Protein AF-A0A9D6GNY9-F1 (afdb_monomer)

Foldseek 3Di:
DDDPPPDPPPPCPDLPPQQFPLLVLLQVLCVVVPNDPVCQLVVLCVQQVHDSVVSVVNNSHDDDDPVSSVSSCVVSVHDPCVSCVDPGDPDCPPPPPPPPPPDDDPPPPDDDDDDDDDDD

Mean predicted aligned error: 15.89 Å

pLDDT: mean 75.23, std 20.98, range [43.06, 97.94]

Solvent-accessible surface area (backbone atoms only — not comparable to full-atom values): 7879 Å² total; per-residue (Å²): 140,84,82,79,81,76,72,81,81,83,76,77,73,73,81,60,97,60,44,33,69,68,26,50,40,50,52,48,52,38,43,79,72,70,39,52,80,91,46,41,29,55,53,47,11,63,66,52,73,49,54,50,70,55,28,45,43,28,54,55,33,44,88,79,56,72,69,43,57,49,39,50,27,58,74,72,74,46,53,66,64,71,62,57,64,63,80,71,77,84,66,76,72,75,73,66,73,83,73,72,74,92,66,94,72,91,78,81,80,82,79,83,85,82,89,78,88,80,88,129

Sequence (120 aa):
MDDALSHPDDDSVPYDAGATWTAACVADLLSRHGVGARHQAAAVAQICAISISQARRKLRGAVWLFNEVLALCRHHGESLDTVFSAEPPATPWRTAPATAPAGHLPATLGLDGLQLPAHV

Secondary structure (DSSP, 8-state):
----------------TT--HHHHHHHHHHHHTT--HHHHHHHHHHHHT--HHHHHHHHTTPPPPHHHHHHHHHHHT--HHHHT-SPPP-------------------------------

Structure (mmCIF, N/CA/C/O backbone):
data_AF-A0A9D6GNY9-F1
#
_entry.id   AF-A0A9D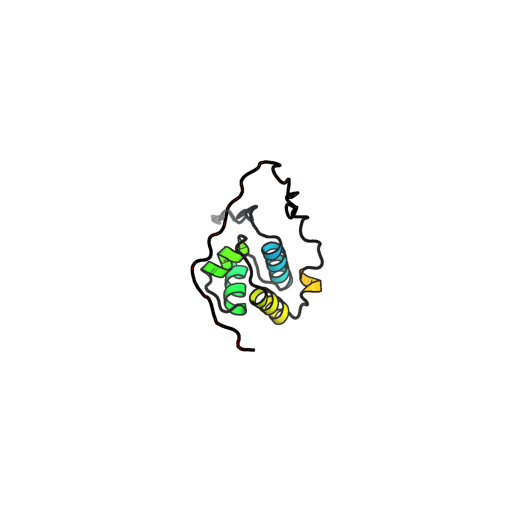6GNY9-F1
#
loop_
_atom_site.group_PDB
_atom_site.id
_atom_site.type_symbol
_atom_site.label_atom_id
_atom_site.label_alt_id
_atom_site.label_comp_id
_atom_site.label_asym_id
_atom_site.label_entity_id
_atom_site.label_seq_id
_atom_site.pdbx_PDB_ins_code
_atom_site.Cartn_x
_atom_site.Cartn_y
_atom_site.Cartn_z
_atom_site.occupancy
_atom_site.B_iso_or_equiv
_atom_site.auth_seq_id
_atom_site.auth_comp_id
_atom_site.auth_asym_id
_atom_site.auth_atom_id
_atom_site.pdbx_PDB_model_num
ATOM 1 N N . MET A 1 1 ? -3.172 16.802 -44.978 1.00 43.06 1 MET A N 1
ATOM 2 C CA . MET A 1 1 ? -2.078 17.642 -44.435 1.00 43.06 1 MET A CA 1
ATOM 3 C C . MET A 1 1 ? -2.075 17.267 -42.976 1.00 43.06 1 MET A C 1
ATOM 5 O O . MET A 1 1 ? -2.779 17.864 -42.177 1.00 43.06 1 MET A O 1
ATOM 9 N N . ASP A 1 2 ? -1.470 16.111 -42.737 1.00 46.94 2 ASP A N 1
ATOM 10 C CA . ASP A 1 2 ? -1.617 15.304 -41.536 1.00 46.94 2 ASP A CA 1
ATOM 11 C C . ASP A 1 2 ? -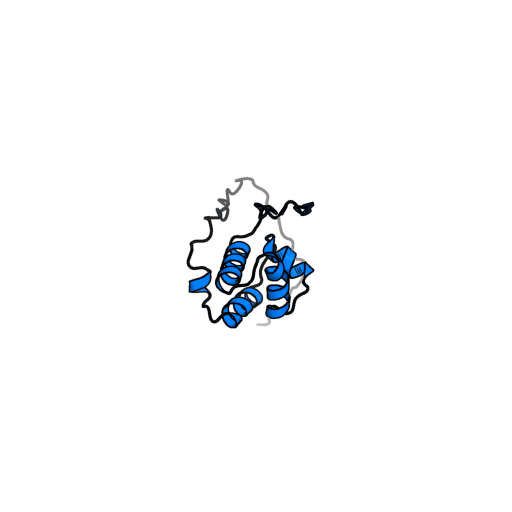0.307 15.419 -40.781 1.00 46.94 2 ASP A C 1
ATOM 13 O O . ASP A 1 2 ? 0.692 14.838 -41.192 1.00 46.94 2 ASP A O 1
ATOM 17 N N . ASP A 1 3 ? -0.312 16.208 -39.715 1.00 45.25 3 ASP A N 1
ATOM 18 C CA . ASP A 1 3 ? 0.788 16.257 -38.760 1.00 45.25 3 ASP A CA 1
ATOM 19 C C . ASP A 1 3 ? 0.203 15.938 -37.382 1.00 45.25 3 ASP A C 1
ATOM 21 O O . ASP A 1 3 ? -0.068 16.796 -36.541 1.00 45.25 3 ASP A O 1
ATOM 25 N N . ALA A 1 4 ? -0.133 14.658 -37.211 1.00 52.56 4 ALA A N 1
ATOM 26 C CA . ALA A 1 4 ? -0.404 14.087 -35.907 1.00 52.56 4 ALA A CA 1
ATOM 27 C C . ALA A 1 4 ? 0.952 13.869 -35.232 1.00 52.56 4 ALA A C 1
ATOM 29 O O . ALA A 1 4 ? 1.648 12.891 -35.503 1.00 52.56 4 ALA A O 1
ATOM 30 N N . LEU A 1 5 ? 1.326 14.822 -34.378 1.00 55.56 5 LEU A N 1
ATOM 31 C CA . LEU A 1 5 ? 2.435 14.725 -33.437 1.00 55.56 5 LEU A CA 1
ATOM 32 C C . LEU A 1 5 ? 2.236 13.494 -32.542 1.00 55.56 5 LEU A C 1
ATOM 34 O O . LEU A 1 5 ? 1.639 13.575 -31.468 1.00 55.56 5 LEU A O 1
ATOM 38 N N . SER A 1 6 ? 2.738 12.348 -32.997 1.00 46.41 6 SER A N 1
ATOM 39 C CA . SER A 1 6 ? 2.928 11.155 -32.182 1.00 46.41 6 SER A CA 1
ATOM 40 C C . SER A 1 6 ? 3.861 11.514 -31.031 1.00 46.41 6 SER A C 1
ATOM 42 O O . SER A 1 6 ? 5.077 11.580 -31.200 1.00 46.41 6 SER A O 1
ATOM 44 N N . HIS A 1 7 ? 3.285 11.774 -29.857 1.00 53.12 7 HIS A N 1
ATOM 45 C CA . HIS A 1 7 ? 4.014 11.673 -28.601 1.00 53.12 7 HIS A CA 1
ATOM 46 C C . HIS A 1 7 ? 4.472 10.218 -28.481 1.00 53.12 7 HIS A C 1
ATOM 48 O O . HIS A 1 7 ? 3.613 9.333 -28.457 1.00 53.12 7 HIS A O 1
ATOM 54 N N . PRO A 1 8 ? 5.783 9.929 -28.442 1.00 49.97 8 PRO A N 1
ATOM 55 C CA . PRO A 1 8 ? 6.213 8.609 -28.036 1.00 49.97 8 PRO A CA 1
ATOM 56 C C . PRO A 1 8 ? 5.767 8.435 -26.583 1.00 49.97 8 PRO A C 1
ATOM 58 O O . PRO A 1 8 ? 6.226 9.145 -25.689 1.00 49.97 8 PRO A O 1
ATOM 61 N N . ASP A 1 9 ? 4.806 7.537 -26.387 1.00 45.84 9 ASP A N 1
ATOM 62 C CA . ASP A 1 9 ? 4.362 7.035 -25.094 1.00 45.84 9 ASP A CA 1
ATOM 63 C C . ASP A 1 9 ? 5.551 6.273 -24.477 1.00 45.84 9 ASP A C 1
ATOM 65 O O . ASP A 1 9 ? 5.715 5.063 -24.623 1.00 45.84 9 ASP A O 1
ATOM 69 N N . ASP A 1 10 ? 6.465 7.035 -23.876 1.00 49.50 10 ASP A N 1
ATOM 70 C CA . ASP A 1 10 ? 7.590 6.577 -23.060 1.00 49.50 10 ASP A CA 1
ATOM 71 C C . ASP A 1 10 ? 7.048 6.099 -21.702 1.00 49.50 10 ASP A C 1
ATOM 73 O O . ASP A 1 10 ? 7.325 6.668 -20.651 1.00 49.50 10 ASP A O 1
ATOM 77 N N . ASP A 1 11 ? 6.163 5.100 -21.725 1.00 48.94 11 ASP A N 1
ATOM 78 C CA . ASP A 1 11 ? 5.417 4.642 -20.542 1.00 48.94 11 ASP A CA 1
ATOM 79 C C . ASP A 1 11 ? 5.864 3.256 -20.068 1.00 48.94 11 ASP A C 1
ATOM 81 O O . ASP A 1 11 ? 5.125 2.503 -19.438 1.00 48.94 11 ASP A O 1
ATOM 85 N N . SER A 1 12 ? 7.124 2.916 -20.332 1.00 46.62 12 SER A N 1
ATOM 86 C CA . SER A 1 12 ? 7.825 1.860 -19.604 1.00 46.62 12 SER A CA 1
ATOM 87 C C . SER A 1 12 ? 8.720 2.497 -18.555 1.00 46.62 12 SER A C 1
ATOM 89 O O . SER A 1 12 ? 9.941 2.442 -18.651 1.00 46.62 12 SER A O 1
ATOM 91 N N . VAL A 1 13 ? 8.117 3.103 -17.526 1.00 51.78 13 VAL A N 1
ATOM 92 C CA . VAL A 1 13 ? 8.860 3.350 -16.287 1.00 51.78 13 VAL A CA 1
ATOM 93 C C . VAL A 1 13 ? 9.143 1.966 -15.700 1.00 51.78 13 VAL A C 1
ATOM 95 O O . VAL A 1 13 ? 8.191 1.295 -15.290 1.00 51.78 13 VAL A O 1
ATOM 98 N N . PRO A 1 14 ? 10.400 1.485 -15.693 1.00 44.91 14 PRO A N 1
ATOM 99 C CA . PRO A 1 14 ? 10.693 0.160 -15.181 1.00 44.91 14 PRO A CA 1
ATOM 100 C C . PRO A 1 14 ? 10.275 0.134 -13.713 1.00 44.91 14 PRO A C 1
ATOM 102 O O . PRO A 1 14 ? 10.698 0.974 -12.914 1.00 44.91 14 PRO A O 1
ATOM 105 N N . TYR A 1 15 ? 9.387 -0.801 -13.375 1.00 51.69 15 TYR A N 1
ATOM 106 C CA . TYR A 1 15 ? 9.074 -1.130 -11.994 1.00 51.69 15 TYR A CA 1
ATOM 107 C C . TYR A 1 15 ? 10.390 -1.587 -11.362 1.00 51.69 15 TYR A C 1
ATOM 109 O O . TYR A 1 15 ? 10.908 -2.655 -11.677 1.00 51.69 15 TYR A O 1
ATOM 117 N N . ASP A 1 16 ? 10.994 -0.680 -10.600 1.00 49.22 16 ASP A N 1
ATOM 118 C CA . ASP A 1 16 ? 12.351 -0.802 -10.087 1.00 49.22 16 ASP A CA 1
ATOM 119 C C . ASP A 1 16 ? 12.491 -2.124 -9.320 1.00 49.22 16 ASP A C 1
ATOM 121 O O . ASP A 1 16 ? 11.649 -2.460 -8.481 1.00 49.22 16 ASP A O 1
ATOM 125 N N . ALA A 1 17 ? 13.556 -2.875 -9.598 1.00 48.53 17 ALA A N 1
ATOM 126 C CA . ALA A 1 17 ? 13.795 -4.234 -9.098 1.00 48.53 17 ALA A CA 1
ATOM 127 C C . ALA A 1 17 ? 13.979 -4.322 -7.560 1.00 48.53 17 ALA A C 1
ATOM 129 O O . ALA A 1 17 ? 14.344 -5.372 -7.034 1.00 48.53 17 ALA A O 1
ATOM 130 N N . GLY A 1 18 ? 13.737 -3.223 -6.837 1.00 51.81 18 GLY A N 1
ATOM 131 C CA . GLY A 1 18 ? 13.746 -3.111 -5.379 1.00 51.81 18 GLY A CA 1
ATOM 132 C C . GLY A 1 18 ? 12.361 -3.061 -4.722 1.00 51.81 18 GLY A C 1
ATOM 133 O O . GLY A 1 18 ? 12.282 -2.867 -3.508 1.00 51.81 18 GLY A O 1
ATOM 134 N N . ALA A 1 19 ? 11.265 -3.211 -5.474 1.00 62.50 19 ALA A N 1
ATOM 135 C CA . ALA A 1 19 ? 9.938 -3.287 -4.873 1.00 62.50 19 ALA A CA 1
ATOM 136 C C . ALA A 1 19 ? 9.831 -4.511 -3.949 1.00 62.50 19 ALA A C 1
ATOM 138 O O . ALA A 1 19 ? 10.064 -5.652 -4.349 1.00 62.50 19 ALA A O 1
ATOM 139 N N . THR A 1 20 ? 9.477 -4.272 -2.687 1.00 84.31 20 THR A N 1
ATOM 140 C CA . THR A 1 20 ? 9.237 -5.351 -1.727 1.00 84.31 20 THR A CA 1
ATOM 141 C C . THR A 1 20 ? 8.047 -6.188 -2.180 1.00 84.31 20 THR A C 1
ATOM 143 O O . THR A 1 20 ? 7.124 -5.674 -2.809 1.00 84.31 20 THR A O 1
ATOM 146 N N . TRP A 1 21 ? 8.023 -7.472 -1.816 1.00 88.56 21 TRP A N 1
ATOM 147 C CA . TRP A 1 21 ? 6.883 -8.352 -2.103 1.00 88.56 21 TRP A CA 1
ATOM 148 C C . TRP A 1 21 ? 5.546 -7.727 -1.672 1.00 88.56 21 TRP A C 1
ATOM 150 O O . TRP A 1 21 ? 4.580 -7.741 -2.427 1.00 88.56 21 TRP A O 1
ATOM 160 N N . THR A 1 22 ? 5.521 -7.045 -0.522 1.00 91.19 22 THR A N 1
ATOM 161 C CA . THR A 1 22 ? 4.349 -6.286 -0.069 1.00 91.19 22 THR A CA 1
ATOM 162 C C . THR A 1 22 ? 3.940 -5.177 -1.039 1.00 91.19 22 THR A C 1
ATOM 164 O O . THR A 1 22 ? 2.753 -5.017 -1.308 1.00 91.19 22 THR A O 1
ATOM 167 N N . ALA A 1 23 ? 4.894 -4.420 -1.589 1.00 93.06 23 ALA A N 1
ATOM 168 C CA . ALA A 1 23 ? 4.604 -3.388 -2.581 1.00 93.06 23 ALA A CA 1
ATOM 169 C C . ALA A 1 23 ? 4.041 -3.983 -3.882 1.00 93.06 23 ALA A C 1
ATOM 171 O O . ALA A 1 23 ? 3.145 -3.380 -4.471 1.00 93.06 23 ALA A O 1
ATOM 172 N N . ALA A 1 24 ? 4.512 -5.165 -4.291 1.00 91.81 24 ALA A N 1
ATOM 173 C CA . ALA A 1 24 ? 3.986 -5.881 -5.451 1.00 91.81 24 ALA A CA 1
ATOM 174 C C . ALA A 1 24 ? 2.546 -6.370 -5.218 1.00 91.81 24 ALA A C 1
ATOM 176 O O . ALA A 1 24 ? 1.675 -6.083 -6.034 1.00 91.81 24 ALA A O 1
ATOM 177 N N . CYS A 1 25 ? 2.264 -7.008 -4.076 1.00 93.31 25 CYS A N 1
ATOM 178 C CA . CYS A 1 25 ? 0.905 -7.423 -3.703 1.00 93.31 25 CYS A CA 1
ATOM 179 C C . CYS A 1 25 ? -0.065 -6.236 -3.629 1.00 93.31 25 CYS A C 1
ATOM 181 O O . CYS A 1 25 ? -1.196 -6.324 -4.100 1.00 93.31 25 CYS A O 1
ATOM 183 N N . VAL A 1 26 ? 0.372 -5.103 -3.069 1.00 93.81 26 VAL A N 1
ATOM 184 C CA . VAL A 1 26 ? -0.450 -3.885 -3.015 1.00 93.81 26 VAL A CA 1
ATOM 185 C C . VAL A 1 26 ? -0.668 -3.297 -4.411 1.00 93.81 26 VAL A C 1
ATOM 187 O O . VAL A 1 26 ? -1.782 -2.887 -4.725 1.00 93.81 26 VAL A O 1
ATOM 190 N N . ALA A 1 27 ? 0.359 -3.252 -5.260 1.00 93.81 27 ALA A N 1
ATOM 191 C CA . ALA A 1 27 ? 0.218 -2.764 -6.630 1.00 93.81 27 ALA A CA 1
ATOM 192 C C . ALA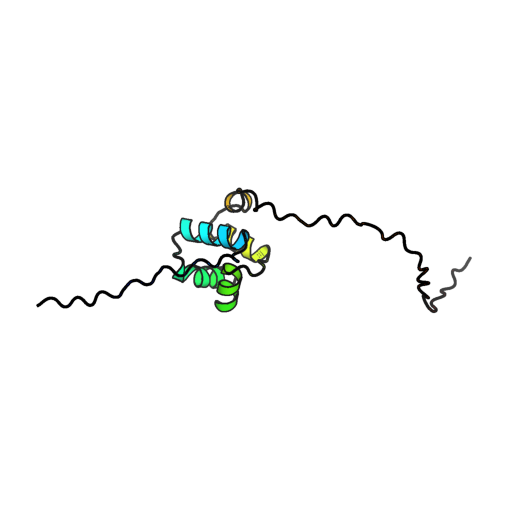 A 1 27 ? -0.730 -3.650 -7.457 1.00 93.81 27 ALA A C 1
ATOM 194 O O . ALA A 1 27 ? -1.539 -3.121 -8.223 1.00 93.81 27 ALA A O 1
ATOM 195 N N . ASP A 1 28 ? -0.676 -4.972 -7.274 1.00 93.62 28 ASP A N 1
ATOM 196 C CA . ASP A 1 28 ? -1.612 -5.917 -7.887 1.00 93.62 28 ASP A CA 1
ATOM 197 C C . ASP A 1 28 ? -3.043 -5.700 -7.381 1.00 93.62 28 ASP A C 1
ATOM 199 O O . ASP A 1 28 ? -3.945 -5.493 -8.192 1.00 93.62 28 ASP A O 1
ATOM 203 N N . LEU A 1 29 ? -3.244 -5.629 -6.057 1.00 94.56 29 LEU A N 1
ATOM 204 C CA . LEU A 1 29 ? -4.542 -5.311 -5.450 1.00 94.56 29 LEU A CA 1
ATOM 205 C C . LEU A 1 29 ? -5.136 -4.038 -6.067 1.00 94.56 29 LEU A C 1
ATOM 207 O O . LEU A 1 29 ? -6.257 -4.044 -6.563 1.00 94.56 29 LEU A O 1
ATOM 211 N N . LEU A 1 30 ? -4.370 -2.950 -6.101 1.00 94.81 30 LEU A N 1
ATOM 212 C CA . LEU A 1 30 ? -4.831 -1.684 -6.668 1.00 94.81 30 LEU A CA 1
ATOM 213 C C . LEU A 1 30 ? -5.181 -1.811 -8.158 1.00 94.81 30 LEU A C 1
ATOM 215 O O . LEU A 1 30 ? -6.197 -1.273 -8.599 1.00 94.81 30 LEU A O 1
ATOM 219 N N . SER A 1 31 ? -4.387 -2.562 -8.920 1.00 94.44 31 SER A N 1
ATOM 220 C CA . SER A 1 31 ? -4.624 -2.791 -10.349 1.00 94.44 31 SER A CA 1
ATOM 221 C C . SER A 1 31 ? -5.898 -3.607 -10.598 1.00 94.44 31 SER A C 1
ATOM 223 O O . SER A 1 31 ? -6.695 -3.231 -11.459 1.00 94.44 31 SER A O 1
ATOM 225 N N . ARG A 1 32 ? -6.148 -4.662 -9.806 1.00 93.44 32 ARG A N 1
ATOM 226 C CA . ARG A 1 32 ? -7.384 -5.472 -9.859 1.00 93.44 32 ARG A CA 1
ATOM 227 C C . ARG A 1 32 ? -8.637 -4.646 -9.555 1.00 93.44 32 ARG A C 1
ATOM 229 O O . ARG A 1 32 ? -9.702 -4.928 -10.096 1.00 93.44 32 ARG A O 1
ATOM 236 N N . HIS A 1 33 ? -8.494 -3.597 -8.747 1.00 94.19 33 HIS A N 1
ATOM 237 C CA . HIS A 1 33 ? -9.559 -2.647 -8.408 1.00 94.19 33 HIS A CA 1
ATOM 238 C C . HIS A 1 33 ? -9.599 -1.407 -9.323 1.00 94.19 33 HIS A C 1
ATOM 240 O O . HIS A 1 33 ? -10.276 -0.428 -9.015 1.00 94.19 33 HIS A O 1
ATOM 246 N N . GLY A 1 34 ? -8.896 -1.432 -10.462 1.00 93.38 34 GLY A N 1
ATOM 247 C CA . GLY A 1 34 ? -8.972 -0.394 -11.498 1.00 93.38 34 GLY A CA 1
ATOM 248 C C . GLY A 1 34 ? -8.093 0.839 -11.262 1.00 93.38 34 GLY A C 1
ATOM 249 O O . GLY A 1 34 ? -8.193 1.821 -12.001 1.00 93.38 34 GLY A O 1
ATOM 250 N N . VAL A 1 35 ? -7.206 0.817 -10.265 1.00 94.88 35 VAL A N 1
ATOM 251 C CA . VAL A 1 35 ? -6.275 1.917 -9.990 1.00 94.88 35 VAL A CA 1
ATOM 252 C C . VAL A 1 35 ? -4.998 1.729 -10.811 1.00 94.88 35 VAL A C 1
ATOM 254 O O . VAL A 1 35 ? -4.092 0.979 -10.445 1.00 94.88 35 VAL A O 1
ATOM 257 N N . GLY A 1 36 ? -4.905 2.461 -11.923 1.00 92.75 36 GLY A N 1
ATOM 258 C CA . GLY A 1 36 ? -3.714 2.456 -12.776 1.00 92.75 36 GLY A CA 1
ATOM 259 C C . GLY A 1 36 ? -2.454 2.954 -12.053 1.00 92.75 36 GLY A C 1
ATOM 260 O O . GLY A 1 36 ? -2.534 3.802 -11.160 1.00 92.75 36 GLY A O 1
ATOM 261 N N . ALA A 1 37 ? -1.278 2.478 -12.480 1.00 90.94 37 ALA A N 1
ATOM 262 C CA . ALA A 1 37 ? 0.023 2.716 -11.836 1.00 90.94 37 ALA A CA 1
ATOM 263 C C . ALA A 1 37 ? 0.299 4.192 -11.481 1.00 90.94 37 ALA A C 1
ATOM 265 O O . ALA A 1 37 ? 0.756 4.502 -10.379 1.00 90.94 37 ALA A O 1
ATOM 266 N N . ARG A 1 38 ? -0.063 5.125 -12.373 1.00 92.31 38 ARG A N 1
ATOM 267 C CA . ARG A 1 38 ? 0.097 6.579 -12.166 1.00 92.31 38 ARG A CA 1
ATOM 268 C C . ARG A 1 38 ? -0.686 7.114 -10.956 1.00 92.31 38 ARG A C 1
ATOM 270 O O . ARG A 1 38 ? -0.251 8.075 -10.323 1.00 92.31 38 ARG A O 1
ATOM 277 N N . HIS A 1 39 ? -1.806 6.480 -10.610 1.00 95.69 39 HIS A N 1
ATOM 278 C CA . HIS A 1 39 ? -2.707 6.893 -9.530 1.00 95.69 39 HIS A CA 1
ATOM 279 C C . HIS A 1 39 ? -2.518 6.096 -8.233 1.00 95.69 39 HIS A C 1
ATOM 281 O O . HIS A 1 39 ? -3.011 6.524 -7.190 1.00 95.69 39 HIS A O 1
ATOM 287 N N . GLN A 1 40 ? -1.766 4.990 -8.249 1.00 96.19 40 GLN A N 1
ATOM 288 C CA . GLN A 1 40 ? -1.595 4.120 -7.077 1.00 96.19 40 GLN A CA 1
ATOM 289 C C . GLN A 1 40 ? -1.064 4.871 -5.855 1.00 96.19 40 GLN A C 1
ATOM 291 O O . GLN A 1 40 ? -1.586 4.721 -4.755 1.00 96.19 40 GLN A O 1
ATOM 296 N N . ALA A 1 41 ? -0.074 5.748 -6.035 1.00 97.19 41 ALA A N 1
ATOM 297 C CA . ALA A 1 41 ? 0.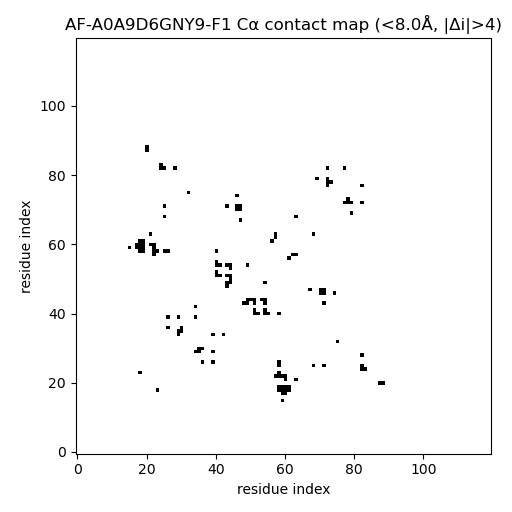457 6.533 -4.924 1.00 97.19 41 ALA A CA 1
ATOM 298 C C . ALA A 1 41 ? -0.575 7.500 -4.321 1.00 97.19 41 ALA A C 1
ATOM 300 O O . ALA A 1 41 ? -0.545 7.746 -3.118 1.00 97.19 41 ALA A O 1
ATOM 301 N N . ALA A 1 42 ? -1.474 8.050 -5.141 1.00 97.62 42 ALA A N 1
ATOM 302 C CA . ALA A 1 42 ? -2.543 8.919 -4.661 1.00 97.62 42 ALA A CA 1
ATOM 303 C C . ALA A 1 42 ? -3.595 8.112 -3.888 1.00 97.62 42 ALA A C 1
ATOM 305 O O . ALA A 1 42 ? -3.957 8.505 -2.781 1.00 97.62 42 ALA A O 1
ATOM 306 N N . ALA A 1 43 ? -4.000 6.951 -4.413 1.00 97.31 43 ALA A N 1
ATOM 307 C CA . ALA A 1 43 ? -4.930 6.048 -3.738 1.00 97.31 43 ALA A CA 1
ATOM 308 C C . ALA A 1 43 ? -4.382 5.584 -2.378 1.00 97.31 43 ALA A C 1
ATOM 310 O O . ALA A 1 43 ? -5.051 5.723 -1.357 1.00 97.31 43 ALA A O 1
ATOM 311 N N . VAL A 1 44 ? -3.125 5.129 -2.330 1.00 96.94 44 VAL A N 1
ATOM 312 C CA . VAL A 1 44 ? -2.464 4.723 -1.077 1.00 96.94 44 VAL A CA 1
ATOM 313 C C . VAL A 1 44 ? -2.382 5.884 -0.087 1.00 96.94 44 VAL A C 1
ATOM 315 O O . VAL A 1 44 ? -2.650 5.696 1.097 1.00 96.94 44 VAL A O 1
ATOM 318 N N . ALA A 1 45 ? -2.031 7.087 -0.547 1.00 97.94 45 ALA A N 1
ATOM 319 C CA . ALA A 1 45 ? -1.965 8.264 0.316 1.00 97.94 45 ALA A CA 1
ATOM 320 C C . ALA A 1 45 ? -3.321 8.585 0.958 1.00 97.94 45 ALA A C 1
ATOM 322 O O . ALA A 1 45 ? -3.384 8.849 2.158 1.00 97.94 45 ALA A O 1
ATOM 323 N N . GLN A 1 46 ? -4.398 8.512 0.175 1.00 97.62 46 GLN A N 1
ATOM 324 C CA . GLN A 1 46 ? -5.756 8.762 0.650 1.00 97.62 46 GLN A CA 1
ATOM 325 C C . GLN A 1 46 ? -6.228 7.686 1.631 1.00 97.62 46 GLN A C 1
ATOM 327 O O . GLN A 1 46 ? -6.705 8.023 2.712 1.00 97.62 46 GLN A O 1
ATOM 332 N N . ILE A 1 47 ? -6.059 6.408 1.288 1.00 97.00 47 ILE A N 1
ATOM 333 C CA . ILE A 1 47 ? -6.553 5.287 2.101 1.00 97.00 47 ILE A CA 1
ATOM 334 C C . ILE A 1 47 ? -5.787 5.181 3.424 1.00 97.00 47 ILE A C 1
ATOM 336 O O . ILE A 1 47 ? -6.389 4.984 4.477 1.00 97.00 47 ILE A O 1
ATOM 340 N N . CYS A 1 48 ? -4.463 5.344 3.387 1.00 96.81 48 CYS A N 1
ATOM 341 C CA . CYS A 1 48 ? -3.617 5.222 4.573 1.00 96.81 48 CYS A CA 1
ATOM 342 C C . CYS A 1 48 ? -3.461 6.538 5.353 1.00 96.81 48 CYS A C 1
ATOM 344 O O . CYS A 1 48 ? -2.769 6.546 6.368 1.00 96.81 48 CYS A O 1
ATOM 346 N N . ALA A 1 49 ? -4.057 7.641 4.886 1.00 96.62 49 ALA A N 1
ATOM 347 C CA . ALA A 1 49 ? -3.898 8.982 5.454 1.00 96.62 49 ALA A CA 1
ATOM 348 C C . ALA A 1 49 ? -2.419 9.408 5.623 1.00 96.62 49 ALA A C 1
ATOM 350 O O . ALA A 1 49 ? -2.019 9.964 6.647 1.00 96.62 49 ALA A O 1
ATOM 351 N N . ILE A 1 50 ? -1.600 9.151 4.599 1.00 96.69 50 ILE A N 1
ATOM 352 C CA . ILE A 1 50 ? -0.173 9.515 4.549 1.00 96.69 50 ILE A CA 1
ATOM 353 C C . ILE A 1 50 ? 0.113 10.486 3.403 1.00 96.69 50 ILE A C 1
ATOM 355 O O . ILE A 1 50 ? -0.701 10.683 2.503 1.00 96.69 50 ILE A O 1
ATOM 359 N N . SER A 1 51 ? 1.307 11.079 3.384 1.00 97.81 51 SER A N 1
ATOM 360 C CA . SER A 1 51 ? 1.710 11.924 2.252 1.00 97.81 51 SER A CA 1
ATOM 361 C C . SER A 1 51 ? 1.922 11.111 0.964 1.00 97.81 51 SER A C 1
ATOM 363 O O . SER A 1 51 ? 2.407 9.977 0.991 1.00 97.81 51 SER A O 1
ATOM 365 N N . ILE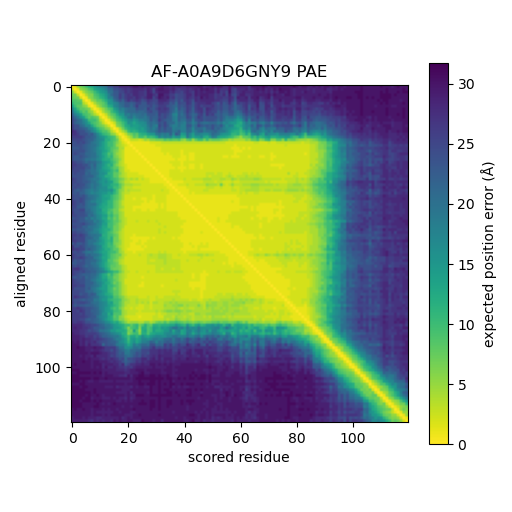 A 1 52 ? 1.668 11.732 -0.196 1.00 96.19 52 ILE A N 1
ATOM 366 C CA . ILE A 1 52 ? 1.918 11.122 -1.518 1.00 96.19 52 ILE A CA 1
ATOM 367 C C . ILE A 1 52 ? 3.386 10.695 -1.669 1.00 96.19 52 ILE A C 1
ATOM 369 O O . ILE A 1 52 ? 3.677 9.639 -2.229 1.00 96.19 52 ILE A O 1
ATOM 373 N N . SER A 1 53 ? 4.329 11.476 -1.137 1.00 97.12 53 SER A N 1
ATOM 374 C CA . SER A 1 53 ? 5.755 11.131 -1.159 1.00 97.12 53 SER A CA 1
ATOM 375 C C . SER A 1 53 ? 6.058 9.848 -0.378 1.00 97.12 53 SER A C 1
ATOM 377 O O . SER A 1 53 ? 6.841 9.020 -0.848 1.00 97.12 53 SER A O 1
ATOM 379 N N . GLN A 1 54 ? 5.422 9.646 0.783 1.00 96.12 54 GLN A N 1
ATOM 380 C CA . GLN A 1 54 ? 5.546 8.401 1.549 1.00 96.12 54 GLN A CA 1
ATOM 381 C C . GLN A 1 54 ? 4.916 7.224 0.803 1.00 96.12 54 GLN A C 1
ATOM 383 O O . GLN A 1 54 ? 5.550 6.176 0.701 1.00 96.12 54 GLN A O 1
ATOM 388 N N . ALA A 1 55 ? 3.728 7.407 0.223 1.00 96.75 55 ALA A N 1
ATOM 389 C CA . ALA A 1 55 ? 3.062 6.379 -0.575 1.00 96.75 55 ALA A CA 1
ATOM 390 C C . ALA A 1 55 ? 3.924 5.920 -1.765 1.00 96.75 55 ALA A C 1
ATOM 392 O O . ALA A 1 55 ? 4.149 4.724 -1.943 1.00 96.75 55 ALA A O 1
ATOM 393 N N . ARG A 1 56 ? 4.508 6.859 -2.526 1.00 95.81 56 ARG A N 1
ATOM 394 C CA . ARG A 1 56 ? 5.456 6.539 -3.613 1.00 95.81 56 ARG A CA 1
ATOM 395 C C . ARG A 1 56 ? 6.658 5.750 -3.110 1.00 95.81 56 ARG A C 1
ATOM 397 O O . ARG A 1 56 ? 7.080 4.797 -3.755 1.00 95.81 56 ARG A O 1
ATOM 404 N N . ARG A 1 57 ? 7.220 6.141 -1.963 1.00 95.12 57 ARG A N 1
ATOM 405 C CA . ARG A 1 57 ? 8.378 5.450 -1.386 1.00 95.12 57 ARG A CA 1
ATOM 406 C C . ARG A 1 57 ? 8.024 4.023 -0.948 1.00 95.12 57 ARG A C 1
ATOM 408 O O . ARG A 1 57 ? 8.827 3.123 -1.160 1.00 95.12 57 ARG A O 1
ATOM 415 N N . LYS A 1 58 ? 6.826 3.802 -0.401 1.00 94.94 58 LYS A N 1
ATOM 416 C CA . LYS A 1 58 ? 6.315 2.466 -0.041 1.00 94.94 58 LYS A CA 1
ATOM 417 C C . LYS A 1 58 ? 6.106 1.571 -1.258 1.00 94.94 58 LYS A C 1
ATOM 419 O O . LYS A 1 58 ? 6.533 0.422 -1.238 1.00 94.94 58 LYS A O 1
ATOM 424 N N . LEU A 1 59 ? 5.548 2.115 -2.339 1.00 94.25 59 LEU A N 1
ATOM 425 C CA . LEU A 1 59 ? 5.407 1.397 -3.613 1.00 94.25 59 LEU A CA 1
ATOM 426 C C . LEU A 1 59 ? 6.761 1.053 -4.261 1.00 94.25 59 LEU A C 1
ATOM 428 O O . LEU A 1 59 ? 6.842 0.106 -5.030 1.00 94.25 59 LEU A O 1
ATOM 432 N N . ARG A 1 60 ? 7.834 1.778 -3.915 1.00 92.50 60 ARG A N 1
ATOM 433 C CA . ARG A 1 60 ? 9.221 1.487 -4.325 1.00 92.50 60 ARG A CA 1
ATOM 434 C C . ARG A 1 60 ? 9.996 0.605 -3.337 1.00 92.50 60 ARG A C 1
ATOM 436 O O . ARG A 1 60 ? 11.210 0.508 -3.443 1.00 92.50 60 ARG A O 1
ATOM 443 N N . GLY A 1 61 ? 9.320 -0.002 -2.361 1.00 90.25 61 GLY A N 1
ATOM 444 C CA . GLY A 1 61 ? 9.936 -0.969 -1.450 1.00 90.25 61 GLY A CA 1
ATOM 445 C C . GLY A 1 61 ? 10.287 -0.456 -0.052 1.00 90.25 61 GLY A C 1
ATOM 446 O O . GLY A 1 61 ? 10.952 -1.163 0.701 1.00 90.25 61 GLY A O 1
ATOM 447 N N . ALA A 1 62 ? 9.834 0.732 0.360 1.00 92.19 62 ALA A N 1
ATOM 448 C CA . ALA A 1 62 ? 9.909 1.070 1.783 1.00 92.19 62 ALA A CA 1
ATOM 449 C C . ALA A 1 62 ? 8.993 0.187 2.641 1.00 92.19 62 ALA A C 1
ATOM 451 O O . ALA A 1 62 ? 8.031 -0.416 2.168 1.00 92.19 62 ALA A O 1
ATOM 452 N N . VAL A 1 63 ? 9.305 0.153 3.938 1.00 91.56 63 VAL A N 1
ATOM 453 C CA . VAL A 1 63 ? 8.580 -0.639 4.930 1.00 91.56 63 VAL A CA 1
ATOM 454 C C . VAL A 1 63 ? 7.108 -0.227 4.994 1.00 91.56 63 VAL A C 1
ATOM 456 O O . VAL A 1 63 ? 6.763 0.961 5.066 1.00 91.56 63 VAL A O 1
ATOM 459 N N . TRP A 1 64 ? 6.251 -1.242 5.007 1.00 93.38 64 TRP A N 1
ATOM 460 C CA . TRP A 1 64 ? 4.816 -1.136 5.220 1.00 93.38 64 TRP A CA 1
ATOM 461 C C . TRP A 1 64 ? 4.480 -1.420 6.679 1.00 93.38 64 TRP A C 1
ATOM 463 O O . TRP A 1 64 ? 4.995 -2.369 7.271 1.00 93.38 64 TRP A O 1
ATOM 473 N N . LEU A 1 65 ? 3.611 -0.599 7.262 1.00 94.12 65 LEU A N 1
ATOM 474 C CA . LEU A 1 65 ? 3.030 -0.882 8.566 1.00 94.12 65 LEU A CA 1
ATOM 475 C C . LEU A 1 65 ? 1.821 -1.792 8.381 1.00 94.12 65 LEU A C 1
ATOM 477 O O . LEU A 1 65 ? 1.054 -1.641 7.430 1.00 94.12 65 LEU A O 1
ATOM 481 N N . PHE A 1 66 ? 1.601 -2.682 9.346 1.00 93.00 66 PHE A N 1
ATOM 482 C CA . PHE A 1 66 ? 0.458 -3.593 9.325 1.00 93.00 66 PHE A CA 1
ATOM 483 C C . PHE A 1 66 ? -0.880 -2.853 9.154 1.00 93.00 66 PHE A C 1
ATOM 485 O O . PHE A 1 66 ? -1.689 -3.230 8.313 1.00 93.00 66 PHE A O 1
ATOM 492 N N . ASN A 1 67 ? -1.084 -1.750 9.883 1.00 94.69 67 ASN A N 1
ATOM 493 C CA . ASN A 1 67 ? -2.320 -0.963 9.810 1.00 94.69 67 ASN A CA 1
ATOM 494 C C . ASN A 1 67 ? -2.566 -0.337 8.430 1.00 94.69 67 ASN A C 1
ATOM 496 O O . ASN A 1 67 ? -3.717 -0.200 8.033 1.00 94.69 67 ASN A O 1
ATOM 500 N N . GLU A 1 68 ? -1.515 0.027 7.693 1.00 95.38 68 GLU A N 1
ATOM 501 C CA . GLU A 1 68 ? -1.648 0.595 6.345 1.00 95.38 68 GLU A CA 1
ATOM 502 C C . GLU A 1 68 ? -2.105 -0.477 5.355 1.00 95.38 68 GLU A C 1
ATOM 504 O O . GLU A 1 68 ? -3.031 -0.267 4.576 1.00 95.38 68 GLU A O 1
ATOM 509 N N . VAL A 1 69 ? -1.489 -1.658 5.428 1.00 94.94 69 VAL A N 1
ATOM 510 C CA . VAL A 1 69 ? -1.864 -2.805 4.594 1.00 94.94 69 VAL A CA 1
ATOM 511 C C . VAL A 1 69 ? -3.286 -3.260 4.918 1.00 94.94 69 VAL A C 1
ATOM 513 O O . VAL A 1 69 ? -4.091 -3.491 4.016 1.00 94.94 69 VAL A O 1
ATOM 516 N N . LEU A 1 70 ? -3.629 -3.325 6.205 1.00 94.75 70 LEU A N 1
ATOM 517 C CA . LEU A 1 70 ? -4.976 -3.655 6.651 1.00 94.75 70 LEU A CA 1
ATOM 518 C C . LEU A 1 70 ? -6.004 -2.620 6.171 1.00 94.75 70 LEU A C 1
ATOM 520 O O . LEU A 1 70 ? -7.095 -3.005 5.754 1.00 94.75 70 LEU A O 1
ATOM 524 N N . ALA A 1 71 ? -5.677 -1.324 6.202 1.00 96.12 71 ALA A N 1
ATOM 525 C CA . ALA A 1 71 ? -6.559 -0.268 5.705 1.00 96.12 71 ALA A CA 1
ATOM 526 C C . ALA A 1 71 ? -6.846 -0.425 4.205 1.00 96.12 71 ALA A C 1
ATOM 528 O O . ALA A 1 71 ? -8.005 -0.338 3.803 1.00 96.12 71 ALA A O 1
ATOM 529 N N . LEU A 1 72 ? -5.823 -0.737 3.402 1.00 95.69 72 LEU A N 1
ATOM 530 C CA . LEU A 1 72 ? -5.977 -1.028 1.972 1.00 95.69 72 LEU A CA 1
ATOM 531 C C . LEU A 1 72 ? -6.893 -2.230 1.731 1.00 95.69 72 LEU A C 1
ATOM 533 O O . LEU A 1 72 ? -7.860 -2.124 0.981 1.00 95.69 72 LEU A O 1
ATOM 537 N N . CYS A 1 73 ? -6.645 -3.346 2.415 1.00 94.75 73 CYS A N 1
ATOM 538 C CA . CYS A 1 73 ? -7.460 -4.552 2.258 1.00 94.75 73 CYS A CA 1
ATOM 539 C C . CYS A 1 73 ? -8.929 -4.280 2.622 1.00 94.75 73 CYS A C 1
ATOM 541 O O . CYS A 1 73 ? -9.834 -4.589 1.850 1.00 94.75 73 CYS A O 1
ATOM 543 N N . ARG A 1 74 ? -9.172 -3.598 3.750 1.00 95.25 74 ARG A N 1
ATOM 544 C CA . ARG A 1 74 ? -10.527 -3.235 4.196 1.00 95.25 74 ARG A CA 1
ATOM 545 C C . ARG A 1 74 ? -11.225 -2.265 3.249 1.00 95.25 74 ARG A C 1
ATOM 547 O O . ARG A 1 74 ? -12.428 -2.397 3.059 1.00 95.25 74 ARG A O 1
ATOM 554 N N . HIS A 1 75 ? -10.497 -1.311 2.671 1.00 95.69 75 HIS A N 1
ATOM 555 C CA . HIS A 1 75 ? -11.052 -0.368 1.699 1.00 95.69 75 HIS A CA 1
ATOM 556 C C . HIS A 1 75 ? -11.572 -1.084 0.447 1.00 95.69 75 HIS A C 1
ATOM 558 O O . HIS A 1 75 ? -12.633 -0.741 -0.064 1.00 95.69 75 HIS A O 1
ATOM 564 N N . HIS A 1 76 ? -10.853 -2.114 0.002 1.00 93.44 76 HIS A N 1
ATOM 565 C CA . HIS A 1 76 ? -11.187 -2.910 -1.177 1.00 93.44 76 HIS A CA 1
ATOM 566 C C . HIS A 1 76 ? -12.073 -4.133 -0.880 1.00 93.44 76 HIS A C 1
ATOM 568 O O . HIS A 1 76 ? -12.432 -4.868 -1.797 1.00 93.44 76 HIS A O 1
ATOM 574 N N . GLY A 1 77 ? -12.444 -4.363 0.386 1.00 92.75 77 GLY A N 1
ATOM 575 C CA . GLY A 1 77 ? -13.246 -5.519 0.795 1.00 92.75 77 GLY A CA 1
ATOM 576 C C . GLY A 1 77 ? -12.518 -6.864 0.683 1.00 92.75 77 GLY A C 1
ATOM 577 O O . GLY A 1 77 ? -13.173 -7.903 0.673 1.00 92.75 77 GLY A O 1
ATOM 578 N N . GLU A 1 78 ? -11.185 -6.861 0.605 1.00 91.88 78 GLU A N 1
ATOM 579 C CA . GLU A 1 78 ? -10.370 -8.076 0.535 1.00 91.88 78 GLU A CA 1
ATOM 580 C C . GLU A 1 78 ? -9.801 -8.464 1.905 1.00 91.88 78 GLU A C 1
ATOM 582 O O . GLU A 1 78 ? -9.595 -7.629 2.791 1.00 91.88 78 GLU A O 1
ATOM 587 N N . SER A 1 79 ? -9.540 -9.760 2.083 1.00 91.31 79 SER A N 1
ATOM 588 C CA . SER A 1 79 ? -8.851 -10.280 3.264 1.00 91.31 79 SER A CA 1
ATOM 589 C C . SER A 1 79 ? -7.334 -10.259 3.061 1.00 91.31 79 SER A C 1
ATOM 591 O O . SER A 1 79 ? -6.854 -10.368 1.932 1.00 91.31 79 SER A O 1
ATOM 593 N N . LEU A 1 80 ? -6.570 -10.155 4.155 1.00 90.25 80 LEU A N 1
ATOM 594 C CA . LEU A 1 80 ? -5.107 -10.240 4.094 1.00 90.25 80 LEU A CA 1
ATOM 595 C C . LEU A 1 80 ? -4.660 -11.567 3.474 1.00 90.25 80 LEU A C 1
ATOM 597 O O . LEU A 1 80 ? -3.785 -11.565 2.615 1.00 90.25 80 LEU A O 1
ATOM 601 N N . ASP A 1 81 ? -5.299 -12.675 3.849 1.00 88.81 81 ASP A N 1
ATOM 602 C CA . ASP A 1 81 ? -4.969 -13.991 3.307 1.00 88.81 81 ASP A CA 1
ATOM 603 C C . ASP A 1 81 ? -5.135 -14.021 1.789 1.00 88.81 81 ASP A C 1
ATOM 605 O O . ASP A 1 81 ? -4.262 -14.528 1.100 1.00 88.81 81 ASP A O 1
ATOM 609 N N . THR A 1 82 ? -6.192 -13.410 1.241 1.00 87.88 82 THR A N 1
ATOM 610 C CA . THR A 1 82 ? -6.411 -13.327 -0.215 1.00 87.88 82 THR A CA 1
ATOM 611 C C . THR A 1 82 ? -5.322 -12.516 -0.918 1.00 87.88 82 THR A C 1
ATOM 613 O O . THR A 1 82 ? -4.791 -12.956 -1.936 1.00 87.88 82 THR A O 1
ATOM 616 N N . VAL A 1 83 ? -4.958 -11.351 -0.373 1.00 88.00 83 VAL A N 1
ATOM 617 C CA . VAL A 1 83 ? -3.967 -10.444 -0.986 1.00 88.00 83 VAL A CA 1
ATOM 618 C C . VAL A 1 83 ? -2.547 -11.015 -0.911 1.00 88.00 83 VAL A C 1
ATOM 620 O O . VAL A 1 83 ? -1.737 -10.796 -1.812 1.00 88.00 83 VAL A O 1
ATOM 623 N N . PHE A 1 84 ? -2.251 -11.770 0.146 1.00 87.94 84 PHE A N 1
ATOM 624 C CA . PHE A 1 84 ? -0.928 -12.318 0.446 1.00 87.94 84 PHE A CA 1
ATOM 625 C C . PHE A 1 84 ? -0.865 -13.852 0.328 1.00 87.94 84 PHE A C 1
ATOM 627 O O . PHE A 1 84 ? 0.037 -14.470 0.884 1.00 87.94 84 PHE A O 1
ATOM 634 N N . SER A 1 85 ? -1.799 -14.471 -0.408 1.00 81.31 85 SER A N 1
ATOM 635 C CA . SER A 1 85 ? -1.872 -15.935 -0.594 1.00 81.31 85 SER A CA 1
ATOM 636 C C . SER A 1 85 ? -0.644 -16.521 -1.295 1.00 81.31 85 SER A C 1
ATOM 638 O O . SER A 1 85 ? -0.327 -17.694 -1.110 1.00 81.31 85 SER A O 1
ATOM 640 N N . ALA A 1 86 ? 0.027 -15.732 -2.137 1.00 74.06 86 ALA A N 1
ATOM 641 C CA . ALA A 1 86 ? 1.260 -16.153 -2.788 1.00 74.06 86 ALA A CA 1
ATOM 642 C C . ALA A 1 86 ? 2.394 -16.180 -1.759 1.00 74.06 86 ALA A C 1
ATOM 644 O O . ALA A 1 86 ? 2.589 -15.199 -1.050 1.00 74.06 86 ALA A O 1
ATOM 645 N N . GLU A 1 87 ? 3.151 -17.276 -1.686 1.00 67.81 87 GLU A N 1
ATOM 646 C CA . GLU A 1 87 ? 4.288 -17.374 -0.768 1.00 67.81 87 GLU A CA 1
ATOM 647 C C . GLU A 1 87 ? 5.227 -16.169 -0.972 1.00 67.81 87 GLU A C 1
ATOM 649 O O . GLU A 1 87 ? 5.576 -15.858 -2.121 1.00 67.81 87 GLU A O 1
ATOM 654 N N . PRO A 1 88 ? 5.624 -15.453 0.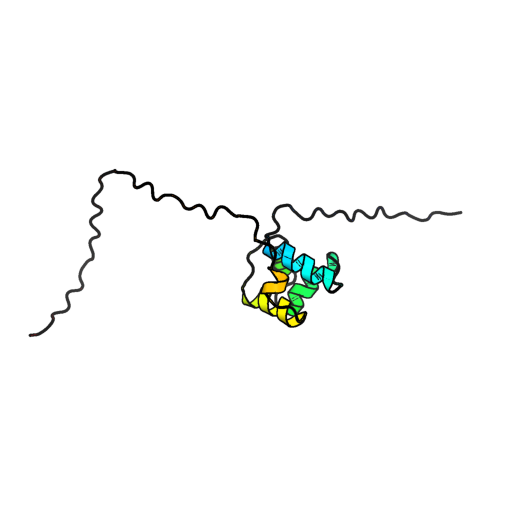101 1.00 69.88 88 PRO A N 1
ATOM 655 C CA . PRO A 1 88 ? 6.644 -14.427 -0.032 1.00 69.88 88 PRO A CA 1
ATOM 656 C C . PRO A 1 88 ? 7.890 -15.077 -0.640 1.00 69.88 88 PRO A C 1
ATOM 658 O O . PRO A 1 88 ? 8.238 -16.186 -0.230 1.00 69.88 88 PRO A O 1
ATOM 661 N N . PRO A 1 89 ? 8.583 -14.423 -1.596 1.00 64.00 89 PRO A N 1
ATOM 662 C CA . PRO A 1 89 ? 9.811 -14.971 -2.154 1.00 64.00 89 PRO A CA 1
ATOM 663 C C . PRO A 1 89 ? 10.704 -15.340 -0.982 1.00 64.00 89 PRO A C 1
ATOM 665 O O . PRO A 1 89 ? 10.933 -14.477 -0.128 1.00 64.00 89 PRO A O 1
ATOM 668 N N . ALA A 1 90 ? 11.116 -16.614 -0.923 1.00 55.19 90 ALA A N 1
ATOM 669 C CA . ALA A 1 90 ? 11.886 -17.192 0.167 1.00 55.19 90 ALA A CA 1
ATOM 670 C C . ALA A 1 90 ? 13.092 -16.298 0.439 1.00 55.19 90 ALA A C 1
ATOM 672 O O . ALA A 1 90 ? 14.154 -16.415 -0.169 1.00 55.19 90 ALA A O 1
ATOM 673 N N . THR A 1 91 ? 12.899 -15.333 1.328 1.00 54.12 91 THR A N 1
ATOM 674 C CA . THR A 1 91 ? 13.971 -14.489 1.792 1.00 54.12 91 THR A CA 1
ATOM 675 C C . THR A 1 91 ? 14.679 -15.448 2.719 1.00 54.12 91 THR A C 1
ATOM 677 O O . THR A 1 91 ? 14.032 -15.922 3.662 1.00 54.12 91 THR A O 1
ATOM 680 N N . PRO A 1 92 ? 15.940 -15.829 2.460 1.00 49.78 92 PRO A N 1
ATOM 681 C CA . PRO A 1 92 ? 16.689 -16.529 3.472 1.00 49.78 92 PRO A CA 1
ATOM 682 C C . PRO A 1 92 ? 16.778 -15.523 4.611 1.00 49.78 92 PRO A C 1
ATOM 684 O O . PRO A 1 92 ? 17.630 -14.633 4.613 1.00 49.78 92 PRO A O 1
ATOM 687 N N . TRP A 1 93 ? 15.837 -15.605 5.553 1.00 55.38 93 TRP A N 1
ATOM 688 C CA . TRP A 1 93 ? 16.042 -15.126 6.895 1.00 55.38 93 TRP A CA 1
ATOM 689 C C . TRP A 1 93 ? 17.347 -15.811 7.243 1.00 55.38 93 TRP A C 1
ATOM 691 O O . TRP A 1 93 ? 17.435 -17.037 7.279 1.00 55.38 93 TRP A O 1
ATOM 701 N N . ARG A 1 94 ? 18.427 -15.032 7.233 1.00 52.66 94 ARG A N 1
ATOM 702 C CA . ARG A 1 94 ? 19.752 -15.550 7.485 1.00 52.66 94 ARG A CA 1
ATOM 703 C C . ARG A 1 94 ? 19.662 -15.989 8.933 1.00 52.66 94 ARG A C 1
ATOM 705 O O . ARG A 1 94 ? 19.861 -15.186 9.839 1.00 52.66 94 ARG A O 1
ATOM 712 N N . THR A 1 95 ? 19.301 -17.250 9.142 1.00 51.88 95 THR A N 1
ATOM 713 C CA . THR A 1 95 ? 19.702 -18.030 10.290 1.00 51.88 95 THR A CA 1
ATOM 714 C C . THR A 1 95 ? 21.210 -17.946 10.205 1.00 51.88 95 THR A C 1
ATOM 716 O O . THR A 1 95 ? 21.858 -18.713 9.501 1.00 51.88 95 THR A O 1
ATOM 719 N N . ALA A 1 96 ? 21.786 -16.897 10.786 1.00 49.84 96 ALA A N 1
ATOM 720 C CA . ALA A 1 96 ? 23.171 -16.971 11.155 1.00 49.84 96 ALA A CA 1
ATOM 721 C C . ALA A 1 96 ? 23.206 -18.197 12.071 1.00 49.84 96 ALA A C 1
ATOM 723 O O . ALA A 1 96 ? 22.544 -18.164 13.116 1.00 49.84 96 ALA A O 1
ATOM 724 N N . PRO A 1 97 ? 23.878 -19.305 11.706 1.00 48.81 97 PRO A N 1
ATOM 725 C CA . PRO A 1 97 ? 24.330 -20.178 12.760 1.00 48.81 97 PRO A CA 1
ATOM 726 C C . PRO A 1 97 ? 25.100 -19.251 13.695 1.00 48.81 97 PRO A C 1
ATOM 728 O O . PRO A 1 97 ? 25.976 -18.498 13.257 1.00 48.81 97 PRO A O 1
ATOM 731 N N . ALA A 1 98 ? 24.706 -19.224 14.963 1.00 54.38 98 ALA A N 1
ATOM 732 C CA . ALA A 1 98 ? 25.561 -18.710 16.008 1.00 54.38 98 ALA A CA 1
ATOM 733 C C . ALA A 1 98 ? 26.785 -19.632 16.032 1.00 54.38 98 ALA A C 1
ATOM 735 O O . ALA A 1 98 ? 26.880 -20.553 16.837 1.00 54.38 98 ALA A O 1
ATOM 736 N N . THR A 1 99 ? 27.698 -19.443 15.081 1.00 53.81 99 THR A N 1
ATOM 737 C CA . THR A 1 99 ? 29.032 -20.004 15.134 1.00 53.81 99 THR A CA 1
ATOM 738 C C . THR A 1 99 ? 29.697 -19.224 16.245 1.00 53.81 99 THR A C 1
ATOM 740 O O . THR A 1 99 ? 30.247 -18.147 16.026 1.00 53.81 99 THR A O 1
ATOM 743 N N . ALA A 1 100 ? 29.532 -19.724 17.467 1.00 55.19 100 ALA A N 1
ATOM 744 C CA . ALA A 1 100 ? 30.294 -19.275 18.607 1.00 55.19 100 ALA A CA 1
ATOM 745 C C . ALA A 1 100 ? 31.772 -19.296 18.196 1.00 55.19 100 ALA A C 1
ATOM 747 O O . ALA A 1 100 ? 32.282 -20.368 17.853 1.00 55.19 100 ALA A O 1
ATOM 748 N N . PRO A 1 101 ? 32.490 -18.161 18.199 1.00 47.91 101 PRO A N 1
ATOM 749 C CA . PRO A 1 101 ? 33.928 -18.250 18.258 1.00 47.91 101 PRO A CA 1
ATOM 750 C C . PRO A 1 101 ? 34.247 -18.831 19.636 1.00 47.91 101 PRO A C 1
ATOM 752 O O . PRO A 1 101 ? 34.030 -18.195 20.667 1.00 47.91 101 PRO A O 1
ATOM 755 N N . ALA A 1 102 ? 34.736 -20.070 19.654 1.00 57.78 102 ALA A N 1
ATOM 756 C CA . ALA A 1 102 ? 35.512 -20.582 20.769 1.00 57.78 102 ALA A CA 1
ATOM 757 C C . ALA A 1 102 ? 36.749 -19.680 20.907 1.00 57.78 102 ALA A C 1
ATOM 759 O O . ALA A 1 102 ? 37.777 -19.894 20.271 1.00 57.78 102 ALA A O 1
ATOM 760 N N . GLY A 1 103 ? 36.601 -18.607 21.676 1.00 49.66 103 GLY A N 1
ATOM 761 C CA . GLY A 1 103 ? 37.609 -17.585 21.896 1.00 49.66 103 GLY A CA 1
ATOM 762 C C . GLY A 1 103 ? 37.358 -16.952 23.253 1.00 49.66 103 GLY A C 1
ATOM 763 O O . GLY A 1 103 ? 36.486 -16.105 23.404 1.00 49.66 103 GLY A O 1
ATOM 764 N N . HIS A 1 1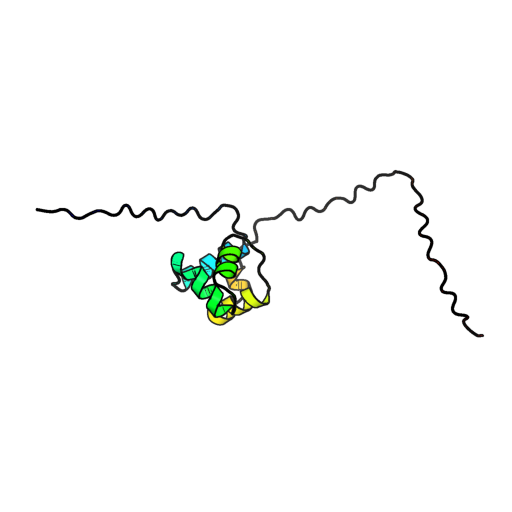04 ? 38.099 -17.437 24.245 1.00 56.66 104 HIS A N 1
ATOM 765 C CA . HIS A 1 104 ? 38.180 -16.919 25.607 1.00 56.66 104 HIS A CA 1
ATOM 766 C C . HIS A 1 104 ? 38.263 -15.387 25.654 1.00 56.66 104 HIS A C 1
ATOM 768 O O . HIS A 1 104 ? 39.292 -14.836 25.278 1.00 56.66 104 HIS A O 1
ATOM 774 N N . LEU A 1 105 ? 37.254 -14.732 26.234 1.00 58.59 105 LEU A N 1
ATOM 775 C CA . LEU A 1 105 ? 37.398 -13.462 26.952 1.00 58.59 105 LEU A CA 1
ATOM 776 C C . LEU A 1 105 ? 36.350 -13.420 28.082 1.00 58.59 105 LEU A C 1
ATOM 778 O O . LEU A 1 105 ? 35.155 -13.405 27.783 1.00 58.59 105 LEU A O 1
ATOM 782 N N . PRO A 1 106 ? 36.736 -13.398 29.373 1.00 49.81 106 PRO A N 1
ATOM 783 C CA . PRO A 1 106 ? 35.794 -13.083 30.434 1.00 49.81 106 PRO A CA 1
ATOM 784 C C . PRO A 1 106 ? 35.555 -11.570 30.420 1.00 49.81 106 PRO A C 1
ATOM 786 O O . PRO A 1 106 ? 36.382 -10.792 30.889 1.00 49.81 106 PRO A O 1
ATOM 789 N N . ALA A 1 107 ? 34.426 -11.133 29.868 1.00 55.66 107 ALA A N 1
ATOM 790 C CA . ALA A 1 107 ? 33.938 -9.780 30.098 1.00 55.66 107 ALA A CA 1
ATOM 791 C C . ALA A 1 107 ? 33.212 -9.761 31.453 1.00 55.66 107 ALA A C 1
ATOM 793 O O . ALA A 1 107 ? 32.024 -10.064 31.542 1.00 55.66 107 ALA A O 1
ATOM 794 N N . THR A 1 108 ? 33.938 -9.454 32.530 1.00 56.31 108 THR A N 1
ATOM 795 C CA . THR A 1 108 ? 33.345 -9.095 33.825 1.00 56.31 108 THR A CA 1
ATOM 796 C C . THR A 1 108 ? 32.525 -7.820 33.658 1.00 56.31 108 THR A C 1
ATOM 798 O O . THR A 1 108 ? 33.075 -6.729 33.525 1.00 56.31 108 THR A O 1
ATOM 801 N N . LEU A 1 109 ? 31.202 -7.966 33.650 1.00 48.38 109 LEU A N 1
ATOM 802 C CA . LEU A 1 109 ? 30.254 -6.861 33.697 1.00 48.38 109 LEU A CA 1
ATOM 803 C C . LEU A 1 109 ? 30.123 -6.438 35.167 1.00 48.38 109 LEU A C 1
ATOM 805 O O . LEU A 1 109 ? 29.419 -7.072 35.950 1.00 48.38 109 LEU A O 1
ATOM 809 N N . GLY A 1 110 ? 30.889 -5.418 35.559 1.00 52.38 110 GLY A N 1
ATOM 810 C CA . GLY A 1 110 ? 30.773 -4.783 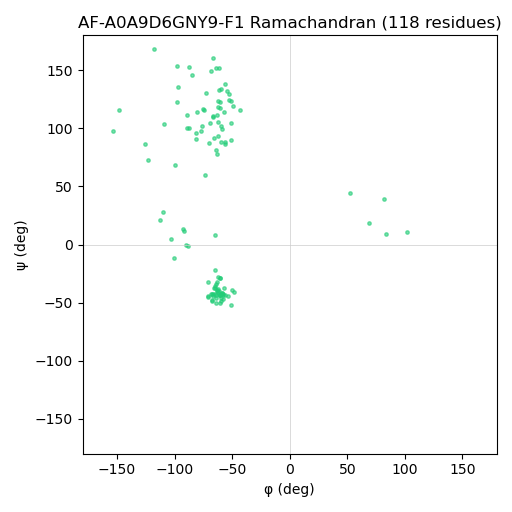36.869 1.00 52.38 110 GLY A CA 1
ATOM 811 C C . GLY A 1 110 ? 29.463 -4.006 36.945 1.00 52.38 110 GLY A C 1
ATOM 812 O O . GLY A 1 110 ? 29.333 -2.953 36.328 1.00 52.38 110 GLY A O 1
ATOM 813 N N . LEU A 1 111 ? 28.480 -4.544 37.666 1.00 51.16 111 LEU A N 1
ATOM 814 C CA . LEU A 1 111 ? 27.298 -3.798 38.089 1.00 51.16 111 LEU A CA 1
ATOM 815 C C . LEU A 1 111 ? 27.615 -3.159 39.441 1.00 51.16 111 LEU A C 1
ATOM 817 O O . LEU A 1 111 ? 27.595 -3.820 40.479 1.00 51.16 111 LEU A O 1
ATOM 821 N N . ASP A 1 112 ? 27.945 -1.872 39.400 1.00 52.03 112 ASP A N 1
ATOM 822 C CA . ASP A 1 112 ? 28.084 -1.018 40.572 1.00 52.03 112 ASP A CA 1
ATOM 823 C C . ASP A 1 112 ? 26.745 -0.898 41.326 1.00 52.03 112 ASP A C 1
ATOM 825 O O . ASP A 1 112 ? 25.758 -0.366 40.820 1.00 52.03 112 ASP A O 1
ATOM 829 N N . GLY A 1 113 ? 26.739 -1.358 42.579 1.00 59.69 113 GLY A N 1
ATOM 830 C CA . GLY A 1 113 ? 26.343 -0.477 43.679 1.00 59.69 113 GLY A CA 1
ATOM 831 C C . GLY A 1 113 ? 24.859 -0.247 43.986 1.00 59.69 113 GLY A C 1
ATOM 832 O O . GLY A 1 113 ? 24.522 0.859 44.397 1.00 59.69 113 GLY A O 1
ATOM 833 N N . LEU A 1 114 ? 23.980 -1.253 43.915 1.00 47.62 114 LEU A N 1
ATOM 834 C CA . LEU A 1 114 ? 22.656 -1.173 44.562 1.00 47.62 114 LEU A CA 1
ATOM 835 C C . LEU A 1 114 ? 22.419 -2.367 45.495 1.00 47.62 114 LEU A C 1
ATOM 837 O O . LEU A 1 114 ? 21.843 -3.384 45.119 1.00 47.62 114 LEU A O 1
ATOM 841 N N . GLN A 1 115 ? 22.882 -2.228 46.740 1.00 46.72 115 GLN A N 1
ATOM 842 C CA . GLN A 1 115 ? 22.551 -3.133 47.837 1.00 46.72 115 GLN A CA 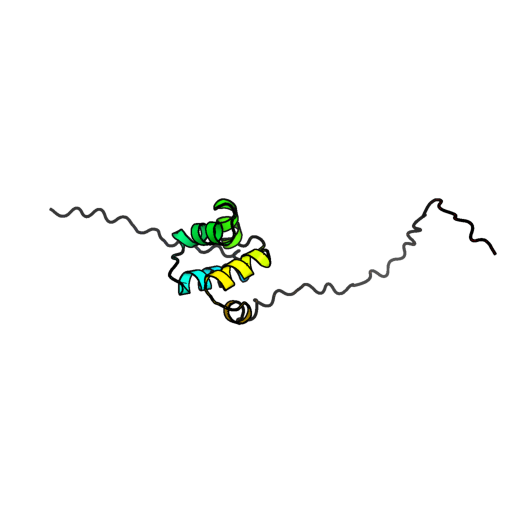1
ATOM 843 C C . GLN A 1 115 ? 21.280 -2.612 48.531 1.00 46.72 115 GLN A C 1
ATOM 845 O O . GLN A 1 115 ? 21.302 -1.557 49.161 1.00 46.72 115 GLN A O 1
ATOM 850 N N . LEU A 1 116 ? 20.167 -3.336 48.405 1.00 58.16 116 LEU A N 1
ATOM 851 C CA . LEU A 1 116 ? 18.983 -3.161 49.253 1.00 58.16 116 LEU A CA 1
ATOM 852 C C . LEU A 1 116 ? 19.031 -4.233 50.357 1.00 58.16 116 LEU A C 1
ATOM 854 O O . LEU A 1 116 ? 19.098 -5.417 50.018 1.00 58.16 116 LEU A O 1
ATOM 858 N N . PRO A 1 117 ? 19.014 -3.874 51.654 1.00 48.94 117 PRO A N 1
ATOM 859 C CA . PRO A 1 117 ? 19.002 -4.861 52.727 1.00 48.94 117 PRO A CA 1
ATOM 860 C C . PRO A 1 117 ? 17.613 -5.506 52.835 1.00 48.94 117 PRO A C 1
ATOM 862 O O . PRO A 1 117 ? 16.630 -4.843 53.164 1.00 48.94 117 PRO A O 1
ATOM 865 N N . ALA A 1 118 ? 17.530 -6.811 52.570 1.00 49.03 118 ALA A N 1
ATOM 866 C CA . ALA A 1 118 ? 16.362 -7.608 52.922 1.00 49.03 118 ALA A CA 1
ATOM 867 C C . ALA A 1 118 ? 16.441 -7.976 54.413 1.00 49.03 118 ALA A C 1
ATOM 869 O O . ALA A 1 118 ? 17.347 -8.686 54.843 1.00 49.03 118 ALA A O 1
ATOM 870 N N . HIS A 1 119 ? 15.495 -7.447 55.186 1.00 49.38 119 HIS A N 1
ATOM 871 C CA . HIS A 1 119 ? 15.207 -7.822 56.569 1.00 49.38 119 HIS A CA 1
ATOM 872 C C . HIS A 1 119 ? 14.781 -9.297 56.655 1.00 49.38 119 HIS A C 1
ATOM 874 O O . HIS A 1 119 ? 13.870 -9.701 55.928 1.00 49.38 119 HIS A O 1
ATOM 880 N N . VAL A 1 120 ? 15.362 -10.041 57.600 1.00 46.03 120 VAL A N 1
ATOM 881 C CA . VAL A 1 120 ? 14.698 -11.114 58.363 1.00 46.03 120 VAL A CA 1
ATOM 882 C C . VAL A 1 120 ? 15.095 -10.942 59.819 1.00 46.03 120 VAL A C 1
ATOM 884 O O . VAL A 1 120 ? 16.315 -10.838 60.073 1.00 46.03 120 VAL A O 1
#

Nearest PDB structures (foldseek):
  4pu7-assembly1_B  TM=6.793E-01  e=1.705E-01  Shewanella oneidensis MR-1
  4pu8-assembly1_A  TM=6.808E-01  e=1.916E-01  Shewanella oneidensis MR-1
  4pu8-assembly1_B  TM=6.127E-01  e=1.916E-01  Shewanella oneidensis MR-1
  3fya-assembly1_A  TM=6.961E-01  e=3.864E-01  Enterobacter sp. RFL1396
  1lmb-assembly1_4  TM=6.711E-01  e=1.872E+00  Lambdavirus lambda

Radius of gyration: 25.43 Å; Cα contacts (8 Å, |Δi|>4): 74; chains: 1; bounding box: 51×38×103 Å